Protein AF-A0A348MZX9-F1 (afdb_monomer_lite)

Sequence (61 aa):
SQGYFEMAISRAECEVIDRDSTVECLAQYLLEEQTKRSHAGQIKIIAFEGVGKGAIVQTTP

Secondary structure (DSSP, 8-state):
----------GGG----SS--SHHHHHHHHHHHHHHH---S--EEEEEEETTEEEEEE---

pLDDT: mean 93.34, std 6.67, range [61.62, 98.19]

Foldseek 3Di:
DPDDDDDDDDPVPDDDDPDDPDQAVVQVVVQVVVVVVDPDPKDWGWTDDDDVDHDIDMDDD

Structure (mmCIF, N/CA/C/O backbone):
data_AF-A0A348MZX9-F1
#
_entry.id   AF-A0A348MZX9-F1
#
loop_
_atom_site.group_PDB
_atom_site.id
_atom_site.type_symbol
_atom_site.label_atom_id
_atom_site.label_alt_id
_atom_site.label_comp_id
_atom_site.label_asym_id
_atom_site.label_entity_id
_atom_site.label_seq_id
_atom_site.pdbx_PDB_ins_code
_atom_site.Cartn_x
_atom_site.Cartn_y
_atom_site.Cartn_z
_atom_site.occupancy
_atom_site.B_iso_or_equiv
_atom_site.auth_seq_id
_atom_site.auth_comp_id
_atom_site.auth_asym_id
_atom_site.auth_atom_id
_atom_site.pdbx_PDB_model_num
ATOM 1 N N . SER A 1 1 ? 12.171 13.628 -20.382 1.00 76.00 1 SER A N 1
ATOM 2 C CA . SER A 1 1 ? 11.193 12.585 -20.011 1.00 76.00 1 SER A CA 1
ATOM 3 C C . SER A 1 1 ? 11.955 11.297 -19.753 1.00 76.00 1 SER A C 1
ATOM 5 O O . SER A 1 1 ? 12.996 11.110 -20.366 1.00 76.00 1 SER A O 1
ATOM 7 N N . GLN A 1 2 ? 11.498 10.452 -18.826 1.00 86.25 2 GLN A N 1
ATOM 8 C CA . GLN A 1 2 ? 12.217 9.221 -18.456 1.00 86.25 2 GLN A CA 1
ATOM 9 C C . GLN A 1 2 ? 12.031 8.066 -19.467 1.00 86.25 2 GLN A C 1
ATOM 11 O O . GLN A 1 2 ? 12.755 7.08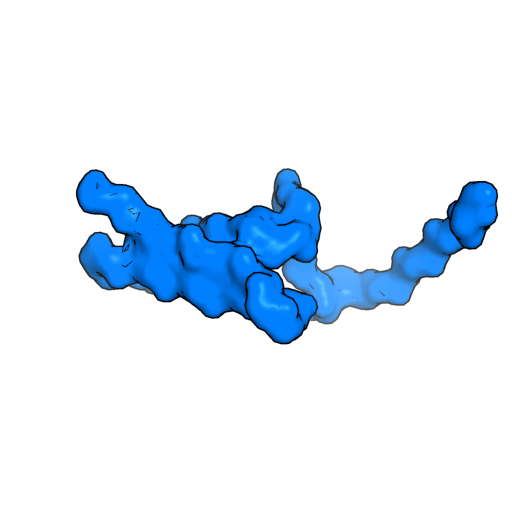9 -19.380 1.00 86.25 2 GLN A O 1
ATOM 16 N N . GLY A 1 3 ? 11.129 8.178 -20.454 1.00 92.31 3 GLY A N 1
ATOM 17 C CA . GLY A 1 3 ? 10.904 7.152 -21.489 1.00 92.31 3 GLY A CA 1
ATOM 18 C C . GLY A 1 3 ? 9.632 6.324 -21.269 1.00 92.31 3 GLY A C 1
ATOM 19 O O . GLY A 1 3 ? 8.840 6.636 -20.382 1.00 92.31 3 GLY A O 1
ATOM 20 N N . TYR A 1 4 ? 9.422 5.309 -22.113 1.00 94.56 4 TYR A N 1
ATOM 21 C CA . TYR A 1 4 ? 8.337 4.327 -21.998 1.00 94.56 4 TYR A CA 1
ATOM 22 C C . TYR A 1 4 ? 8.894 3.019 -21.436 1.00 94.56 4 TYR A C 1
ATOM 24 O O . TYR A 1 4 ? 9.931 2.548 -21.905 1.00 94.56 4 TYR A O 1
ATOM 32 N N . PHE A 1 5 ? 8.206 2.445 -20.452 1.00 93.12 5 PHE A N 1
ATOM 33 C CA . PHE A 1 5 ? 8.595 1.196 -19.804 1.00 93.12 5 PHE A CA 1
ATOM 34 C C . PHE A 1 5 ? 7.380 0.290 -19.642 1.00 93.12 5 PHE A C 1
ATOM 36 O O . PHE A 1 5 ? 6.276 0.765 -19.378 1.00 93.12 5 PHE A O 1
ATOM 43 N N . GLU A 1 6 ? 7.618 -1.012 -19.739 1.00 95.12 6 GLU A N 1
ATOM 44 C CA . GLU A 1 6 ? 6.638 -2.059 -19.467 1.00 95.12 6 GLU A CA 1
ATOM 45 C C . GLU A 1 6 ? 7.217 -3.046 -18.455 1.00 95.12 6 GLU A C 1
ATOM 47 O O . GLU A 1 6 ? 8.434 -3.212 -18.343 1.00 95.12 6 GLU A O 1
ATOM 52 N N . MET A 1 7 ? 6.335 -3.710 -17.716 1.00 92.00 7 MET A N 1
ATOM 53 C CA . MET A 1 7 ? 6.702 -4.712 -16.726 1.00 92.00 7 MET A CA 1
ATOM 54 C C . MET A 1 7 ? 5.671 -5.837 -16.744 1.00 92.00 7 MET A C 1
ATOM 56 O O . MET A 1 7 ? 4.468 -5.582 -16.761 1.00 92.00 7 MET A O 1
ATOM 60 N N . ALA A 1 8 ? 6.145 -7.082 -16.723 1.00 95.12 8 ALA A N 1
ATOM 61 C CA . ALA A 1 8 ? 5.312 -8.273 -16.617 1.00 95.12 8 ALA A CA 1
ATOM 62 C C . ALA A 1 8 ? 5.689 -9.038 -15.345 1.00 95.12 8 ALA A C 1
ATOM 64 O O . ALA A 1 8 ? 6.847 -9.407 -15.160 1.00 95.12 8 ALA A O 1
ATOM 65 N N . ILE A 1 9 ? 4.708 -9.267 -14.472 1.00 94.75 9 ILE A N 1
ATOM 66 C CA . ILE A 1 9 ? 4.863 -10.025 -13.226 1.00 94.75 9 ILE A CA 1
ATOM 67 C C . ILE A 1 9 ? 3.731 -11.053 -13.156 1.00 94.75 9 ILE A C 1
ATOM 69 O O . ILE A 1 9 ? 2.617 -10.803 -13.623 1.00 94.75 9 ILE A O 1
ATOM 73 N N . SER A 1 10 ? 4.020 -12.230 -12.601 1.00 97.38 10 SER A N 1
ATOM 74 C CA . SER A 1 10 ? 3.004 -13.252 -12.350 1.00 97.38 10 SER A CA 1
ATOM 75 C C . SER A 1 10 ? 1.914 -12.708 -11.428 1.00 97.38 10 SER A C 1
ATOM 77 O O . SER A 1 10 ? 2.206 -12.241 -10.331 1.00 97.38 10 SER A O 1
ATOM 79 N N . ARG A 1 11 ? 0.646 -12.852 -11.829 1.00 95.44 11 ARG A N 1
ATOM 80 C CA . ARG A 1 11 ? -0.504 -12.488 -10.985 1.00 95.44 11 ARG A CA 1
ATOM 81 C C . ARG A 1 11 ? -0.488 -13.220 -9.643 1.00 95.44 11 ARG A C 1
ATOM 83 O O . ARG A 1 11 ? -0.919 -12.648 -8.655 1.00 95.44 11 ARG A O 1
ATOM 90 N N . ALA A 1 12 ? -0.010 -14.464 -9.612 1.00 97.12 12 ALA A N 1
ATOM 91 C CA . ALA A 1 12 ? 0.043 -15.255 -8.383 1.00 97.12 12 ALA A CA 1
ATOM 92 C C . ALA A 1 12 ? 1.014 -14.676 -7.337 1.00 97.12 12 ALA A C 1
ATOM 94 O O . ALA A 1 12 ? 0.870 -14.963 -6.157 1.00 97.12 12 ALA A O 1
ATOM 95 N N . GLU A 1 13 ? 1.959 -13.839 -7.771 1.00 96.19 13 GLU A N 1
ATOM 96 C CA . GLU A 1 13 ? 2.955 -13.179 -6.920 1.00 96.19 13 GLU A CA 1
ATOM 97 C C . GLU A 1 13 ? 2.570 -11.721 -6.606 1.00 96.19 13 GLU A C 1
ATOM 99 O O . GLU A 1 13 ? 3.376 -10.963 -6.068 1.00 96.19 13 GLU A O 1
ATOM 104 N N . CYS A 1 14 ? 1.365 -11.286 -6.987 1.00 94.88 14 CYS A N 1
ATOM 105 C CA . CYS A 1 14 ? 0.911 -9.911 -6.810 1.00 94.88 14 CYS A CA 1
ATOM 106 C C . CYS A 1 14 ? -0.421 -9.855 -6.071 1.00 94.88 14 CYS A C 1
ATOM 108 O O . CYS A 1 14 ? -1.407 -10.459 -6.489 1.00 94.88 14 CYS A O 1
ATOM 110 N N . GLU A 1 15 ? -0.468 -9.015 -5.043 1.00 93.44 15 GLU A N 1
ATOM 111 C CA . GLU A 1 15 ? -1.730 -8.515 -4.512 1.00 93.44 15 GLU A CA 1
ATOM 112 C C . GLU A 1 15 ? -2.218 -7.377 -5.415 1.00 93.44 15 GLU A C 1
ATOM 114 O O . GLU A 1 15 ? -1.487 -6.417 -5.671 1.00 93.44 15 GLU A O 1
ATOM 119 N N . VAL A 1 16 ? -3.449 -7.483 -5.917 1.00 92.69 16 VAL A N 1
ATOM 120 C CA . VAL A 1 16 ? -4.066 -6.421 -6.719 1.00 92.69 16 VAL A CA 1
ATOM 121 C C . VAL A 1 16 ? -4.921 -5.561 -5.803 1.00 92.69 16 VAL A C 1
ATOM 123 O O . VAL A 1 16 ? -5.942 -6.018 -5.298 1.00 92.69 16 VAL A O 1
ATOM 126 N N . ILE A 1 17 ? -4.513 -4.308 -5.631 1.00 95.25 17 ILE A N 1
ATOM 127 C CA . ILE A 1 17 ? -5.236 -3.301 -4.854 1.00 95.25 17 ILE A CA 1
ATOM 128 C C . ILE A 1 17 ? -5.919 -2.291 -5.785 1.00 95.25 17 ILE A C 1
ATOM 130 O O . ILE A 1 17 ? -5.476 -2.056 -6.907 1.00 95.25 17 ILE A O 1
ATOM 134 N N . ASP A 1 18 ? -7.010 -1.690 -5.320 1.00 95.69 18 ASP A N 1
ATOM 135 C CA . A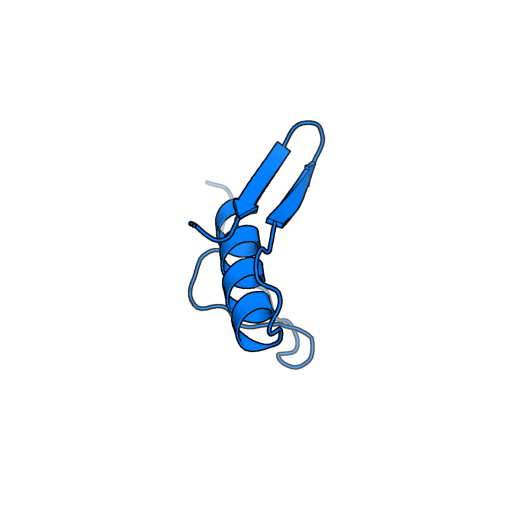SP A 1 18 ? -7.854 -0.730 -6.054 1.00 95.69 18 ASP A CA 1
ATOM 136 C C . ASP A 1 18 ? -7.397 0.735 -5.907 1.00 95.69 18 ASP A C 1
ATOM 138 O O . ASP A 1 18 ? -8.146 1.666 -6.204 1.00 95.69 18 ASP A O 1
ATOM 142 N N . ARG A 1 19 ? -6.173 0.941 -5.418 1.00 95.62 19 ARG A N 1
ATOM 143 C CA . ARG A 1 19 ? -5.588 2.238 -5.064 1.00 95.62 19 ARG A CA 1
ATOM 144 C C . ARG A 1 19 ? -4.088 2.237 -5.338 1.00 95.62 19 ARG A C 1
ATOM 146 O O . ARG A 1 19 ? -3.496 1.182 -5.555 1.00 95.62 19 ARG A O 1
ATOM 153 N N . ASP A 1 20 ? -3.473 3.412 -5.307 1.00 97.31 20 ASP A N 1
ATOM 154 C CA . ASP A 1 20 ? -2.031 3.543 -5.512 1.00 97.31 20 ASP A CA 1
ATOM 155 C C . ASP A 1 20 ? -1.230 2.815 -4.422 1.00 97.31 20 ASP A C 1
ATOM 157 O O . ASP A 1 20 ? -1.674 2.651 -3.285 1.00 97.31 20 ASP A O 1
ATOM 161 N N . SER A 1 21 ? -0.006 2.403 -4.755 1.00 95.69 21 SER A N 1
ATOM 162 C CA . SER A 1 21 ? 0.886 1.682 -3.842 1.00 95.69 21 SER A CA 1
ATOM 163 C C . SER A 1 21 ? 1.794 2.610 -3.022 1.00 95.69 21 SER A C 1
ATOM 165 O O . SER A 1 21 ? 2.924 2.233 -2.707 1.00 95.69 21 SER A O 1
ATOM 167 N N . THR A 1 22 ? 1.353 3.835 -2.711 1.00 96.94 22 THR A N 1
ATOM 168 C CA . THR A 1 22 ? 2.089 4.707 -1.777 1.00 96.94 22 THR A CA 1
ATOM 169 C C . THR A 1 22 ? 1.998 4.145 -0.357 1.00 96.94 22 THR A C 1
ATOM 171 O O . THR A 1 22 ? 1.072 3.393 -0.032 1.00 96.94 22 THR A O 1
ATOM 174 N N . VAL A 1 23 ? 2.945 4.490 0.520 1.00 97.81 23 VAL A N 1
ATOM 175 C CA . VAL A 1 23 ? 2.978 3.952 1.891 1.00 97.81 23 VAL A CA 1
ATOM 176 C C . VAL A 1 23 ? 1.712 4.272 2.693 1.00 97.81 23 VAL A C 1
ATOM 178 O O . VAL A 1 23 ? 1.272 3.456 3.501 1.00 97.81 23 VAL A O 1
ATOM 181 N N . GLU A 1 24 ? 1.088 5.423 2.448 1.00 97.94 24 GLU A N 1
ATOM 182 C CA . GLU A 1 24 ? -0.155 5.857 3.085 1.00 97.94 24 GLU A CA 1
ATOM 183 C C . GLU A 1 24 ? -1.340 5.000 2.639 1.00 97.94 24 GLU A C 1
ATOM 185 O O . GLU A 1 24 ? -2.092 4.493 3.476 1.00 97.94 24 GLU A O 1
ATOM 190 N N . CYS A 1 25 ? -1.481 4.793 1.327 1.00 97.81 25 CYS A N 1
ATOM 191 C CA . CYS A 1 25 ? -2.542 3.971 0.757 1.00 97.81 25 CYS A CA 1
ATOM 192 C C . CYS A 1 25 ? -2.416 2.506 1.196 1.00 97.81 25 CYS A C 1
ATOM 194 O O . CYS A 1 25 ? -3.421 1.887 1.554 1.00 97.81 25 CYS A O 1
ATOM 196 N N . LEU A 1 26 ? -1.191 1.972 1.245 1.00 97.88 26 LEU A N 1
ATOM 197 C CA . LEU A 1 26 ? -0.924 0.621 1.743 1.00 97.88 26 LEU A CA 1
ATOM 198 C C . LEU A 1 26 ? -1.221 0.487 3.241 1.00 97.88 26 LEU A C 1
ATOM 200 O O . LEU A 1 26 ? -1.823 -0.502 3.656 1.00 97.88 26 LEU A O 1
ATOM 204 N N . ALA A 1 27 ? -0.850 1.476 4.061 1.00 98.00 27 ALA A N 1
ATOM 205 C CA . ALA A 1 27 ? -1.154 1.455 5.491 1.00 98.00 27 ALA A CA 1
ATOM 206 C C . ALA A 1 27 ? -2.669 1.427 5.745 1.00 98.00 27 ALA A C 1
ATOM 208 O O . ALA A 1 27 ? -3.141 0.642 6.570 1.00 98.00 27 ALA A O 1
ATOM 209 N N . GLN A 1 28 ? -3.427 2.238 5.002 1.00 97.75 28 GLN A N 1
ATOM 210 C CA . GLN A 1 28 ? -4.886 2.280 5.082 1.00 97.75 28 GLN A CA 1
ATOM 211 C C . GLN A 1 28 ? -5.531 0.970 4.602 1.00 97.75 28 GLN A C 1
ATOM 213 O O . GLN A 1 28 ? -6.395 0.433 5.294 1.00 97.75 28 GLN A O 1
ATOM 218 N N . TYR A 1 29 ? -5.073 0.414 3.474 1.00 97.44 29 TYR A N 1
ATOM 219 C CA . TYR A 1 29 ? -5.530 -0.894 2.986 1.00 97.44 29 TYR A CA 1
ATOM 220 C C . TYR A 1 29 ? -5.331 -1.986 4.043 1.00 97.44 29 TYR A C 1
ATOM 222 O O . TYR A 1 29 ? -6.252 -2.735 4.362 1.00 97.44 29 TYR A O 1
ATOM 230 N N . LEU A 1 30 ? -4.148 -2.035 4.662 1.00 96.12 30 LEU A N 1
ATOM 231 C CA . LEU A 1 30 ? -3.853 -3.010 5.709 1.00 96.12 30 LEU A CA 1
ATOM 232 C C . LEU A 1 30 ? -4.744 -2.829 6.942 1.00 96.12 30 LEU A C 1
ATOM 234 O O . LEU A 1 30 ? -5.176 -3.825 7.516 1.00 96.12 30 LEU A O 1
ATOM 238 N N . LEU A 1 31 ? -5.048 -1.595 7.351 1.00 96.75 31 LEU A N 1
ATOM 239 C CA . LEU A 1 31 ? -5.968 -1.347 8.463 1.00 96.75 31 LEU A CA 1
ATOM 240 C C . LEU A 1 31 ? -7.360 -1.929 8.172 1.00 96.75 31 LEU A C 1
ATOM 242 O O . LEU A 1 31 ? -7.927 -2.615 9.024 1.00 96.75 31 LEU A O 1
ATOM 246 N N . GLU A 1 32 ? -7.889 -1.694 6.971 1.00 95.06 32 GLU A N 1
ATOM 247 C CA . GLU A 1 32 ? -9.189 -2.213 6.528 1.00 95.06 32 GLU A CA 1
ATOM 248 C C . GLU A 1 32 ? -9.206 -3.746 6.501 1.00 95.06 32 GLU A C 1
ATOM 250 O O . GLU A 1 32 ? -10.110 -4.366 7.065 1.00 95.06 32 GLU A O 1
ATOM 255 N N . GLU A 1 33 ? -8.181 -4.369 5.918 1.00 95.38 33 GLU A N 1
ATOM 256 C CA . GLU A 1 33 ? -8.081 -5.828 5.836 1.00 95.38 33 GLU A CA 1
ATOM 257 C C . GLU A 1 33 ? -7.920 -6.483 7.213 1.00 95.38 33 GLU A C 1
ATOM 259 O O . GLU A 1 33 ? -8.544 -7.509 7.495 1.00 95.38 33 GLU A O 1
ATOM 264 N N . GLN A 1 34 ? -7.140 -5.885 8.117 1.00 94.75 34 GLN A N 1
ATOM 265 C CA . GLN A 1 34 ? -7.010 -6.403 9.481 1.00 94.75 34 GLN A CA 1
ATOM 266 C C . GLN A 1 34 ? -8.296 -6.227 10.290 1.00 94.75 34 GLN A C 1
ATOM 268 O O . GLN A 1 34 ? -8.656 -7.126 11.048 1.00 94.75 34 GLN A O 1
ATOM 273 N N . THR A 1 35 ? -9.024 -5.126 10.094 1.00 93.38 35 THR A N 1
ATOM 274 C CA . THR A 1 35 ? -10.321 -4.898 10.753 1.00 93.38 35 THR A CA 1
ATOM 275 C C . THR A 1 35 ? -11.357 -5.937 10.321 1.00 93.38 35 THR A C 1
ATOM 277 O O . TH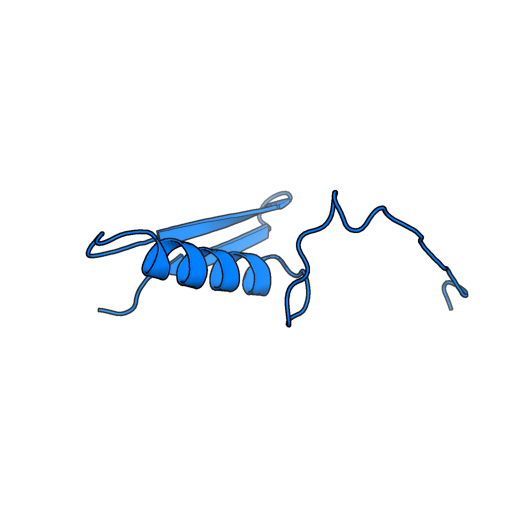R A 1 35 ? -12.127 -6.416 11.143 1.00 93.38 35 THR A O 1
ATOM 280 N N . LYS A 1 36 ? -11.353 -6.358 9.049 1.00 93.00 36 LYS A N 1
ATOM 281 C CA . LYS A 1 36 ? -12.235 -7.436 8.564 1.00 93.00 36 LYS A CA 1
ATOM 282 C C . LYS A 1 36 ? -11.875 -8.806 9.148 1.00 93.00 36 LYS A C 1
ATOM 284 O O . LYS A 1 36 ? -12.754 -9.640 9.350 1.00 93.00 36 LYS A O 1
ATOM 289 N N . ARG A 1 37 ? -10.584 -9.060 9.381 1.00 92.00 37 ARG A N 1
ATOM 290 C CA . ARG A 1 37 ? -10.056 -10.362 9.832 1.00 92.00 37 ARG A CA 1
ATOM 291 C C . ARG A 1 37 ? -10.036 -10.532 11.348 1.00 92.00 37 ARG A C 1
ATOM 293 O O . ARG A 1 37 ? -9.887 -11.654 11.826 1.00 92.00 37 ARG A O 1
ATOM 300 N N . SER A 1 38 ? -10.128 -9.438 12.094 1.00 86.12 38 SER A N 1
ATOM 301 C CA . SER A 1 38 ? -9.944 -9.406 13.539 1.00 86.12 38 SER A CA 1
ATOM 302 C C . SER A 1 38 ? -11.158 -8.804 14.234 1.00 86.12 38 SER A C 1
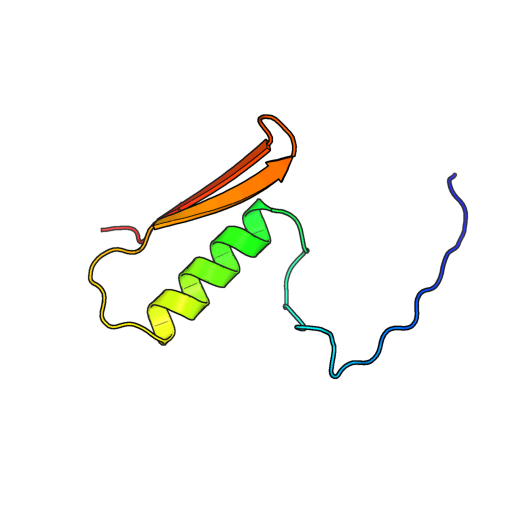ATOM 304 O O . SER A 1 38 ? -11.744 -7.841 13.759 1.00 86.12 38 SER A O 1
ATOM 306 N N . HIS A 1 39 ? -11.491 -9.316 15.418 1.00 81.94 39 HIS A N 1
ATOM 307 C CA . HIS A 1 39 ? -12.431 -8.667 16.340 1.00 81.94 39 HIS A CA 1
ATOM 308 C C . HIS A 1 39 ? -11.712 -7.752 17.349 1.00 81.94 39 HIS A C 1
ATOM 310 O O . HIS A 1 39 ? -12.255 -7.440 18.408 1.00 81.94 39 HIS A O 1
ATOM 316 N N . ALA A 1 40 ? -10.460 -7.371 17.069 1.00 77.00 40 ALA A N 1
ATOM 317 C CA . ALA A 1 40 ? -9.703 -6.458 17.915 1.00 77.00 40 ALA A CA 1
ATOM 318 C C . ALA A 1 40 ? -10.384 -5.084 17.967 1.00 77.00 40 ALA A C 1
ATOM 320 O O . ALA A 1 40 ? -10.735 -4.519 16.937 1.00 77.00 40 ALA A O 1
ATOM 321 N N . GLY A 1 41 ? -10.536 -4.541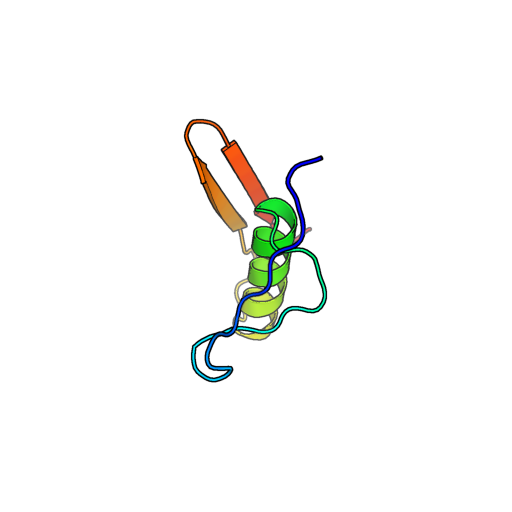 19.177 1.00 80.00 41 GLY A N 1
ATOM 322 C CA . GLY A 1 41 ? -11.228 -3.267 19.385 1.00 80.00 41 GLY A CA 1
ATOM 323 C C . GLY A 1 41 ? -10.481 -2.050 18.835 1.00 80.00 41 GLY A C 1
ATOM 324 O O . GLY A 1 41 ? -11.117 -1.111 18.375 1.00 80.00 41 GLY A O 1
ATOM 325 N N . GLN A 1 42 ? -9.145 -2.057 18.855 1.00 90.75 42 GLN A N 1
ATOM 326 C CA . GLN A 1 42 ? -8.333 -1.013 18.227 1.00 90.75 42 GLN A CA 1
ATOM 327 C C . GLN A 1 42 ? -7.165 -1.622 17.464 1.00 90.75 42 GLN A C 1
ATOM 329 O O . GLN A 1 42 ? -6.439 -2.468 17.989 1.00 90.75 42 GLN A O 1
ATOM 334 N N . ILE A 1 43 ? -6.968 -1.154 16.233 1.00 95.25 43 ILE A N 1
ATOM 335 C CA . ILE A 1 43 ? -5.860 -1.557 15.368 1.00 95.25 43 ILE A CA 1
ATOM 336 C C . ILE A 1 43 ? -5.084 -0.303 14.984 1.00 95.25 43 ILE A C 1
ATOM 338 O O . ILE A 1 43 ? -5.670 0.706 14.597 1.00 95.25 43 ILE A O 1
ATOM 342 N N . LYS A 1 44 ? -3.755 -0.380 15.079 1.00 96.62 44 LYS A N 1
ATOM 343 C CA . LYS A 1 44 ? -2.824 0.651 14.621 1.00 96.62 44 LYS A CA 1
ATOM 344 C C . LYS A 1 44 ? -1.829 0.027 13.655 1.00 96.62 44 LYS A C 1
ATOM 346 O O . LYS A 1 44 ? -1.159 -0.942 14.004 1.00 96.62 44 LYS A O 1
ATOM 351 N N . ILE A 1 45 ? -1.708 0.614 12.472 1.00 97.50 45 ILE A N 1
ATOM 352 C CA . ILE A 1 45 ? -0.711 0.249 11.469 1.00 97.50 45 ILE A CA 1
ATOM 353 C C . ILE A 1 45 ? 0.341 1.353 11.419 1.00 97.50 45 ILE A C 1
ATOM 355 O O . ILE A 1 45 ? 0.016 2.540 11.379 1.00 97.50 45 ILE A O 1
ATOM 359 N N . ILE A 1 46 ? 1.610 0.952 11.443 1.00 97.56 46 ILE A N 1
ATOM 360 C CA . ILE A 1 46 ? 2.765 1.831 11.259 1.00 97.56 46 ILE A CA 1
ATOM 361 C C . ILE A 1 46 ? 3.555 1.254 10.085 1.00 97.56 46 ILE A C 1
ATOM 363 O O . ILE A 1 46 ? 4.169 0.196 10.216 1.00 97.56 46 ILE A O 1
ATOM 367 N N . ALA A 1 47 ? 3.492 1.919 8.937 1.00 97.94 47 ALA A N 1
ATOM 368 C CA . ALA A 1 47 ? 4.169 1.514 7.712 1.00 97.94 47 ALA A CA 1
ATOM 369 C C . ALA A 1 47 ? 5.428 2.359 7.491 1.00 97.94 47 ALA A C 1
ATOM 371 O O . ALA A 1 47 ? 5.438 3.549 7.804 1.00 97.94 47 ALA A O 1
ATOM 372 N N . PHE A 1 48 ? 6.473 1.753 6.928 1.00 97.19 48 PHE A N 1
ATOM 373 C CA . PHE A 1 48 ? 7.763 2.391 6.661 1.00 97.19 48 PHE A CA 1
ATOM 374 C C . PHE A 1 48 ? 8.190 2.110 5.218 1.00 97.19 48 PHE A C 1
ATOM 376 O O . PHE A 1 48 ? 8.093 0.973 4.765 1.00 97.19 48 PHE A O 1
ATOM 383 N N . GLU A 1 49 ? 8.707 3.120 4.520 1.00 97.06 49 GLU A N 1
ATOM 384 C CA . GLU A 1 49 ? 9.201 2.996 3.131 1.00 97.06 49 GLU A CA 1
ATOM 385 C C . GLU A 1 49 ? 10.616 3.581 2.937 1.00 97.06 49 GLU A C 1
ATOM 387 O O . GLU A 1 49 ? 11.099 3.766 1.819 1.00 97.06 49 GLU A O 1
ATOM 392 N N . GLY A 1 50 ? 11.289 3.924 4.036 1.00 93.81 50 GLY A N 1
ATOM 393 C CA . GLY A 1 50 ? 12.634 4.490 4.041 1.00 93.81 50 GLY A CA 1
ATOM 394 C C . GLY A 1 50 ? 12.946 5.228 5.342 1.00 93.81 50 GLY A C 1
ATOM 395 O O . GLY A 1 50 ? 12.151 5.240 6.281 1.00 93.81 50 GLY A O 1
ATOM 396 N N . VAL A 1 51 ? 14.116 5.869 5.405 1.00 93.75 51 VAL A N 1
ATOM 397 C CA . VAL A 1 51 ? 14.544 6.632 6.590 1.00 93.75 51 VAL A CA 1
ATOM 398 C C . VAL A 1 51 ? 13.621 7.830 6.800 1.00 93.75 51 VAL A C 1
ATOM 400 O O . VAL A 1 51 ? 13.517 8.692 5.933 1.00 93.75 51 VAL A O 1
ATOM 403 N N . GLY A 1 52 ? 12.952 7.877 7.955 1.00 91.81 52 GLY A N 1
ATOM 404 C CA . GLY A 1 52 ? 12.054 8.976 8.320 1.00 91.81 52 GLY A CA 1
ATOM 405 C C . GLY A 1 52 ? 10.792 9.087 7.457 1.00 91.81 52 GLY A C 1
ATOM 406 O O . GLY A 1 52 ? 10.130 10.119 7.513 1.00 91.81 52 GLY A O 1
ATOM 407 N N . LYS A 1 53 ? 10.459 8.057 6.663 1.00 96.06 53 LYS A N 1
ATOM 408 C CA . LYS A 1 53 ? 9.300 8.052 5.762 1.00 96.06 53 LYS A CA 1
ATOM 409 C C . LYS A 1 53 ? 8.392 6.867 6.040 1.00 96.06 53 LYS A C 1
ATOM 411 O O . LYS A 1 53 ? 8.844 5.721 6.106 1.00 96.06 53 LYS A O 1
ATOM 416 N N . GLY A 1 54 ? 7.110 7.155 6.181 1.00 97.12 54 GLY A N 1
ATOM 417 C CA . GLY A 1 54 ? 6.120 6.164 6.544 1.00 97.12 54 GLY A CA 1
ATOM 418 C C . GLY A 1 54 ? 4.751 6.775 6.778 1.00 97.12 54 GLY A C 1
ATOM 419 O O . GLY A 1 54 ? 4.573 7.987 6.669 1.00 97.12 54 GLY A O 1
ATOM 420 N N . ALA A 1 55 ? 3.807 5.922 7.152 1.00 98.19 55 ALA A N 1
ATOM 421 C CA . ALA A 1 55 ? 2.439 6.305 7.454 1.00 98.19 55 ALA A CA 1
ATOM 422 C C . ALA A 1 55 ? 1.970 5.644 8.748 1.00 98.19 55 ALA A C 1
ATOM 424 O O . ALA A 1 55 ? 2.339 4.510 9.059 1.00 98.19 55 ALA A O 1
ATOM 425 N N . ILE A 1 56 ? 1.138 6.359 9.500 1.00 97.75 56 ILE A N 1
ATOM 426 C CA . ILE A 1 56 ? 0.476 5.834 10.691 1.00 97.75 56 ILE A CA 1
ATOM 427 C C . ILE A 1 56 ? -1.022 5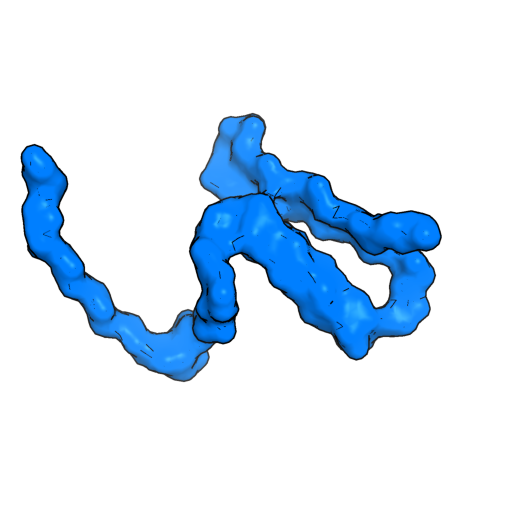.998 10.493 1.00 97.75 56 ILE A C 1
ATOM 429 O O . ILE A 1 56 ? -1.501 7.115 10.317 1.00 97.75 56 ILE A O 1
ATOM 433 N N . VAL A 1 57 ? -1.752 4.890 10.574 1.00 97.69 57 VAL A N 1
ATOM 434 C CA . VAL A 1 57 ? -3.218 4.872 10.570 1.00 97.69 57 VAL A CA 1
ATOM 435 C C . VAL A 1 57 ? -3.715 4.034 11.739 1.00 97.69 57 VAL A C 1
ATOM 437 O O . VAL A 1 57 ? -3.024 3.134 12.222 1.00 97.69 57 VAL A O 1
ATOM 440 N N . GLN A 1 58 ? -4.908 4.341 12.227 1.00 96.81 58 GLN A N 1
ATOM 441 C CA . GLN A 1 58 ? -5.527 3.607 13.323 1.00 96.81 58 GLN A CA 1
ATOM 442 C C . GLN A 1 58 ? -7.044 3.657 13.198 1.00 96.81 58 GLN A C 1
ATOM 444 O O . GLN A 1 58 ? -7.583 4.617 12.645 1.00 96.81 58 GLN A O 1
ATOM 449 N N . THR A 1 59 ? -7.727 2.639 13.720 1.00 92.31 59 THR A N 1
ATOM 450 C CA . THR A 1 59 ? -9.189 2.645 13.842 1.00 92.31 59 THR A CA 1
ATOM 451 C C . THR A 1 59 ? -9.625 3.899 14.594 1.00 92.31 59 THR A C 1
ATOM 453 O O . THR A 1 59 ? -9.128 4.168 15.692 1.00 92.31 59 THR A O 1
ATOM 456 N N . THR A 1 60 ? -10.525 4.680 14.000 1.00 77.69 60 THR A N 1
ATOM 457 C CA . THR A 1 60 ? -11.179 5.784 14.709 1.00 77.69 60 THR A CA 1
ATOM 458 C C . THR A 1 60 ? -12.010 5.199 15.861 1.00 77.69 60 THR A C 1
ATOM 460 O O . THR A 1 60 ? -12.552 4.107 15.678 1.00 77.69 60 THR A O 1
ATOM 463 N N . PRO A 1 61 ? -12.054 5.848 17.040 1.00 61.62 61 PRO A N 1
ATOM 464 C CA . PRO A 1 61 ? -12.904 5.414 18.147 1.00 61.62 61 PRO A CA 1
ATOM 465 C C . PRO A 1 61 ? -14.374 5.246 17.762 1.00 61.62 61 PRO A C 1
ATOM 467 O O . PRO A 1 61 ? -14.844 6.015 16.890 1.00 61.62 61 PRO A O 1
#

Radius of gyration: 15.04 Å; chains: 1; bounding box: 27×28×41 Å